Protein AF-A0A3D2XK86-F1 (afdb_monomer)

Foldseek 3Di:
DDVVVLVVLLVVLLVVLLVVVCPPPVDVDSVVCVVDPVSVVVSVVSSVVSSVVVVVVVVVVVVVVVVVD

Secondary structure (DSSP, 8-state):
--HHHHHHHHHHHHHHHHHHHHHSTT-S-HHHHHHSHHHHHHHHHHHHHHHHHHHHHHHHHHHHHHT--

Radius of gyration: 15.16 Å; Cα contacts (8 Å, |Δi|>4): 34; chains: 1; bounding box: 36×18×41 Å

Mean predicted aligned error: 7.24 Å

Solvent-accessible surface area (backbone atoms only — not comparable to full-atom values): 3868 Å² total; per-residue (Å²): 131,64,72,68,56,58,54,50,48,47,53,51,32,42,52,49,46,50,53,54,52,44,67,35,89,89,35,96,40,66,65,52,41,70,69,35,73,68,44,40,51,46,52,54,53,51,27,55,51,45,40,54,52,51,51,51,51,50,49,50,50,52,52,53,56,64,74,75,110

Sequence (69 aa):
MSNKYHVFVFITCFCLVLSIGALNSNTKSISELFSIKIYMIAVVIYTLLLVGVFYTFLWFYFLSKKNYD

Structure (mmCIF, N/CA/C/O backbone):
data_AF-A0A3D2XK86-F1
#
_entry.id   AF-A0A3D2XK86-F1
#
loop_
_atom_site.group_PDB
_atom_site.id
_atom_site.type_symbol
_atom_site.label_atom_id
_atom_site.label_alt_id
_atom_site.label_comp_id
_atom_site.label_asym_id
_atom_site.label_entity_id
_atom_site.label_seq_id
_atom_site.pdbx_PDB_ins_code
_atom_site.Cartn_x
_atom_site.Cartn_y
_atom_site.Cartn_z
_atom_site.occupancy
_atom_site.B_iso_or_equiv
_atom_site.auth_seq_id
_atom_site.auth_comp_id
_atom_site.auth_asym_id
_atom_site.auth_atom_id
_atom_site.pdbx_PDB_model_num
ATOM 1 N N . MET A 1 1 ? 2.297 7.577 -20.374 1.00 58.06 1 MET A N 1
ATOM 2 C CA . MET A 1 1 ? 1.983 6.156 -20.096 1.00 58.06 1 MET A CA 1
ATOM 3 C C . MET A 1 1 ? 0.492 5.947 -20.294 1.00 58.06 1 MET A C 1
ATOM 5 O O . MET A 1 1 ? -0.264 6.861 -20.008 1.00 58.06 1 MET A O 1
ATOM 9 N N . SER A 1 2 ? 0.059 4.805 -20.834 1.00 61.22 2 SER A N 1
ATOM 10 C CA . SER A 1 2 ? -1.375 4.526 -21.030 1.00 61.22 2 SER A CA 1
ATOM 11 C C . SER A 1 2 ? -2.118 4.498 -19.685 1.00 61.22 2 SER A C 1
ATOM 13 O O . SER A 1 2 ? -1.574 3.973 -18.714 1.00 61.22 2 SER A O 1
ATOM 15 N N . ASN A 1 3 ? -3.368 4.982 -19.634 1.00 67.75 3 ASN A N 1
ATOM 16 C CA . ASN A 1 3 ? -4.231 4.976 -18.435 1.00 67.75 3 ASN A CA 1
ATOM 17 C C . ASN A 1 3 ? -4.298 3.614 -17.721 1.00 67.75 3 ASN A C 1
ATOM 19 O O . ASN A 1 3 ? -4.480 3.555 -16.508 1.00 67.75 3 ASN A O 1
ATOM 23 N N . LYS A 1 4 ? -4.092 2.513 -18.452 1.00 72.06 4 LYS A N 1
ATOM 24 C CA . LYS A 1 4 ? -4.058 1.149 -17.904 1.00 72.06 4 LYS A CA 1
ATOM 25 C C . LYS A 1 4 ? -2.957 0.954 -16.851 1.00 72.06 4 LYS A C 1
ATOM 27 O O . LYS A 1 4 ? -3.180 0.264 -15.863 1.00 72.06 4 LYS A O 1
ATOM 32 N N . TYR A 1 5 ? -1.802 1.604 -17.018 1.00 75.75 5 TYR A N 1
ATOM 33 C CA . TYR A 1 5 ? -0.706 1.547 -16.044 1.00 75.75 5 TYR A CA 1
ATOM 34 C C . TYR A 1 5 ? -1.045 2.305 -14.761 1.00 75.75 5 TYR A C 1
ATOM 36 O O . TYR A 1 5 ? -0.690 1.852 -13.678 1.00 75.75 5 TYR A O 1
ATOM 44 N N . HIS A 1 6 ? -1.787 3.412 -14.868 1.00 79.00 6 HIS A N 1
ATOM 45 C CA . HIS A 1 6 ? -2.206 4.189 -13.703 1.00 79.00 6 HIS A CA 1
ATOM 46 C C . HIS A 1 6 ? -3.123 3.377 -12.787 1.00 79.00 6 HIS A C 1
ATOM 48 O O . HIS A 1 6 ? -2.899 3.327 -11.578 1.00 79.00 6 HIS A O 1
ATOM 54 N N . VAL A 1 7 ? -4.093 2.673 -13.375 1.00 81.69 7 VAL A N 1
ATOM 55 C CA . VAL A 1 7 ? -5.014 1.795 -12.640 1.00 81.69 7 VAL A CA 1
ATOM 56 C C . VAL A 1 7 ? -4.276 0.602 -12.031 1.00 81.69 7 VAL A C 1
ATOM 58 O O . VAL A 1 7 ? -4.507 0.267 -10.873 1.00 81.69 7 VAL A O 1
ATOM 61 N N . PHE A 1 8 ? -3.345 -0.008 -12.769 1.00 84.81 8 PHE A N 1
ATOM 62 C CA . PHE A 1 8 ? -2.575 -1.148 -12.270 1.00 84.81 8 PHE A CA 1
ATOM 63 C C . PHE A 1 8 ? -1.675 -0.783 -11.079 1.00 84.81 8 PHE A C 1
ATOM 65 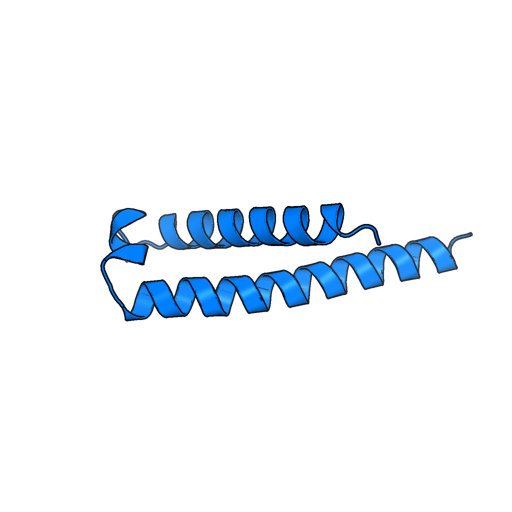O O . PHE A 1 8 ? -1.653 -1.505 -10.082 1.00 84.81 8 PHE A O 1
ATOM 72 N N . VAL A 1 9 ? -0.973 0.357 -11.148 1.00 84.81 9 VAL A N 1
ATOM 73 C CA . VAL A 1 9 ? -0.151 0.866 -10.036 1.00 84.81 9 VAL A CA 1
ATOM 74 C C . VAL A 1 9 ? -1.027 1.157 -8.822 1.00 84.81 9 VAL A C 1
ATOM 76 O O . VAL A 1 9 ? -0.678 0.760 -7.715 1.00 84.81 9 VAL A O 1
ATOM 79 N N . PHE A 1 10 ? -2.194 1.775 -9.025 1.00 85.75 10 PHE A N 1
ATOM 80 C CA . PHE A 1 10 ? -3.120 2.065 -7.934 1.00 85.75 10 PHE A CA 1
ATOM 81 C C . PHE A 1 10 ? -3.612 0.792 -7.233 1.00 85.75 10 PHE A C 1
ATOM 83 O O . PHE A 1 10 ? -3.517 0.696 -6.012 1.00 85.75 10 PHE A O 1
ATOM 90 N N . ILE A 1 11 ? -4.073 -0.207 -7.995 1.00 87.69 11 ILE A N 1
ATOM 91 C CA . ILE A 1 11 ? -4.535 -1.494 -7.450 1.00 87.69 11 ILE A CA 1
ATOM 92 C C . ILE A 1 11 ? -3.403 -2.199 -6.699 1.00 87.69 11 ILE A C 1
ATOM 94 O O . ILE A 1 11 ? -3.606 -2.673 -5.584 1.00 87.69 11 ILE A O 1
ATOM 98 N N . THR A 1 12 ? -2.200 -2.224 -7.277 1.00 88.31 12 THR A N 1
ATOM 99 C CA . THR A 1 12 ? -1.033 -2.857 -6.649 1.00 88.31 12 THR A CA 1
ATOM 100 C C . THR A 1 12 ? -0.691 -2.173 -5.330 1.00 88.31 12 THR A C 1
ATOM 102 O O . THR A 1 12 ? -0.556 -2.849 -4.313 1.00 88.31 12 THR A O 1
ATOM 105 N N . CYS A 1 13 ? -0.611 -0.839 -5.312 1.00 88.88 13 CYS A N 1
ATOM 106 C CA . CYS A 1 13 ? -0.332 -0.078 -4.098 1.00 88.88 13 CYS A CA 1
ATOM 107 C C . CYS A 1 13 ? -1.412 -0.273 -3.030 1.00 88.88 13 CYS A C 1
ATOM 109 O O . CYS A 1 13 ? -1.082 -0.456 -1.861 1.00 88.88 13 CYS A O 1
ATOM 111 N N . PHE A 1 14 ? -2.685 -0.286 -3.425 1.00 87.44 14 PHE A N 1
ATOM 112 C CA . PHE A 1 14 ? -3.801 -0.516 -2.513 1.00 87.44 14 PHE A CA 1
ATOM 113 C C . PHE A 1 14 ? -3.735 -1.910 -1.871 1.00 87.44 14 PHE A C 1
ATOM 115 O O . PHE A 1 14 ? -3.806 -2.030 -0.648 1.00 87.44 14 PHE A O 1
ATOM 122 N N . CYS A 1 15 ? -3.509 -2.962 -2.664 1.00 87.56 15 CYS A N 1
ATOM 123 C CA . CYS A 1 15 ? -3.312 -4.317 -2.142 1.00 87.56 15 CYS A CA 1
ATOM 124 C C . CYS A 1 15 ? -2.113 -4.405 -1.192 1.00 87.56 15 CYS A C 1
ATOM 126 O O . CYS A 1 15 ? -2.181 -5.090 -0.176 1.00 87.56 15 CYS A O 1
ATOM 128 N N . LEU A 1 16 ? -1.022 -3.702 -1.496 1.00 88.19 16 LEU A N 1
ATOM 129 C CA . LEU A 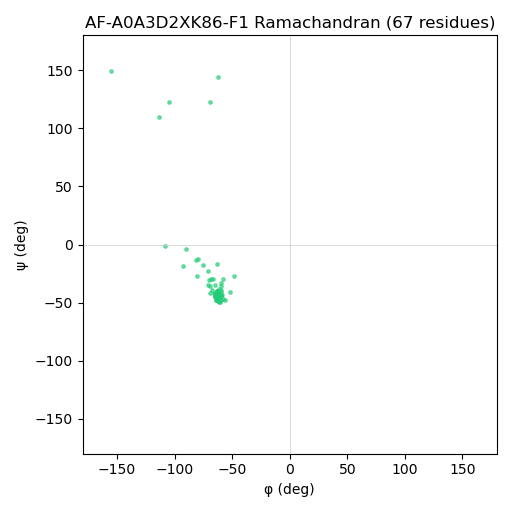1 16 ? 0.194 -3.723 -0.687 1.00 88.19 16 LEU A CA 1
ATOM 130 C C . LEU A 1 16 ? -0.019 -3.035 0.670 1.00 88.19 16 LEU A C 1
ATOM 132 O O . LEU A 1 16 ? 0.379 -3.578 1.698 1.00 88.19 16 LEU A O 1
ATOM 136 N N . VAL A 1 17 ? -0.721 -1.897 0.692 1.00 88.62 17 VAL A N 1
ATOM 137 C CA . VAL A 1 17 ? -1.124 -1.217 1.935 1.00 88.62 17 VAL A CA 1
ATOM 138 C C . VAL A 1 17 ? -2.043 -2.098 2.776 1.00 88.62 17 VAL A C 1
ATOM 140 O O . VAL A 1 17 ? -1.858 -2.168 3.989 1.00 88.62 17 VAL A O 1
ATOM 143 N N . LEU A 1 18 ? -2.989 -2.811 2.159 1.00 85.25 18 LEU A N 1
ATOM 144 C CA . LEU A 1 18 ? -3.850 -3.753 2.879 1.00 85.25 18 LEU A CA 1
ATOM 145 C C . LEU A 1 18 ? -3.064 -4.925 3.467 1.00 85.25 18 LEU A C 1
ATOM 147 O O . LEU A 1 18 ? -3.289 -5.272 4.622 1.00 85.25 18 LEU A O 1
ATOM 151 N N . SER A 1 19 ? -2.121 -5.500 2.721 1.00 86.12 19 SER A N 1
ATOM 152 C CA . SER A 1 19 ? -1.260 -6.582 3.213 1.00 86.12 19 SER A CA 1
ATOM 153 C C . SER A 1 19 ? -0.366 -6.128 4.368 1.00 86.12 19 SER A C 1
ATOM 155 O O . SER A 1 19 ? -0.257 -6.830 5.368 1.00 86.12 19 SER A O 1
ATOM 157 N N . ILE A 1 20 ? 0.235 -4.936 4.277 1.00 85.44 20 ILE A N 1
ATOM 158 C CA . ILE A 1 20 ? 1.029 -4.355 5.373 1.00 85.44 20 ILE A CA 1
ATOM 159 C C . ILE A 1 20 ? 0.138 -4.067 6.584 1.00 85.44 20 ILE A C 1
ATOM 161 O O . ILE A 1 20 ? 0.508 -4.387 7.711 1.00 85.44 20 ILE A O 1
ATOM 165 N N . GLY A 1 21 ? -1.049 -3.502 6.359 1.00 81.69 21 GLY A N 1
ATOM 166 C CA . GLY A 1 21 ? -2.037 -3.271 7.408 1.00 81.69 21 GLY A CA 1
ATOM 167 C C . GLY A 1 21 ? -2.460 -4.569 8.094 1.00 81.69 21 GLY A C 1
ATOM 168 O O . GLY A 1 21 ? -2.559 -4.602 9.310 1.00 81.69 21 GLY A O 1
ATOM 169 N N . ALA A 1 22 ? -2.650 -5.654 7.342 1.00 78.94 22 ALA A N 1
ATOM 170 C CA . ALA A 1 22 ? -3.008 -6.965 7.882 1.00 78.94 22 ALA A CA 1
ATOM 171 C C . ALA A 1 22 ? -1.881 -7.608 8.708 1.00 78.94 22 ALA A C 1
ATOM 173 O O . ALA A 1 22 ? -2.155 -8.377 9.623 1.00 78.94 22 ALA A O 1
ATOM 174 N N . LEU A 1 23 ? -0.622 -7.302 8.384 1.00 79.69 23 LEU A N 1
ATOM 175 C CA . LEU A 1 23 ? 0.557 -7.771 9.119 1.00 79.69 23 LEU A CA 1
ATOM 176 C C . LEU A 1 23 ? 0.832 -6.965 10.395 1.00 79.69 23 LEU A C 1
ATOM 178 O O . LEU A 1 23 ? 1.656 -7.375 11.214 1.00 79.69 23 LEU A O 1
ATOM 182 N N . ASN A 1 24 ? 0.175 -5.820 10.578 1.00 77.81 24 ASN A N 1
ATOM 183 C CA . ASN A 1 24 ? 0.328 -5.021 11.783 1.00 77.81 24 ASN A CA 1
ATOM 184 C C . ASN A 1 24 ? -0.296 -5.759 12.980 1.00 77.81 24 ASN A C 1
ATOM 186 O O . ASN A 1 24 ? -1.487 -6.064 12.982 1.00 77.81 24 ASN A O 1
ATOM 190 N N . SER A 1 25 ? 0.503 -6.009 14.020 1.00 63.28 25 SER A N 1
ATOM 191 C CA . SER A 1 25 ? 0.133 -6.818 15.194 1.00 63.28 25 SER A CA 1
ATOM 192 C C . SER A 1 25 ? -1.023 -6.245 16.021 1.00 63.28 25 SER A C 1
ATOM 194 O O . SE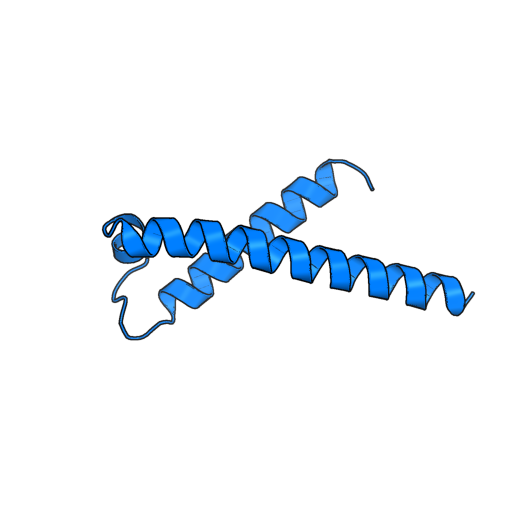R A 1 25 ? -1.633 -6.966 16.809 1.00 63.28 25 SER A O 1
ATOM 196 N N . ASN A 1 26 ? -1.344 -4.964 15.829 1.00 66.56 26 ASN A N 1
ATOM 197 C CA . ASN A 1 26 ? -2.486 -4.302 16.459 1.00 66.56 26 ASN A CA 1
ATOM 198 C C . ASN A 1 26 ? -3.826 -4.553 15.747 1.00 66.56 26 ASN A C 1
ATOM 200 O O . ASN A 1 26 ? -4.873 -4.253 16.313 1.00 66.56 26 ASN A O 1
ATOM 204 N N . THR A 1 27 ? -3.813 -5.089 14.529 1.00 64.50 27 THR A N 1
ATOM 205 C CA . THR A 1 27 ? -5.009 -5.376 13.725 1.00 64.50 27 THR A CA 1
ATOM 206 C C . THR A 1 27 ? -5.138 -6.883 13.565 1.00 64.50 27 THR A C 1
ATOM 208 O O . THR A 1 27 ? -4.343 -7.514 12.877 1.00 64.50 27 THR A O 1
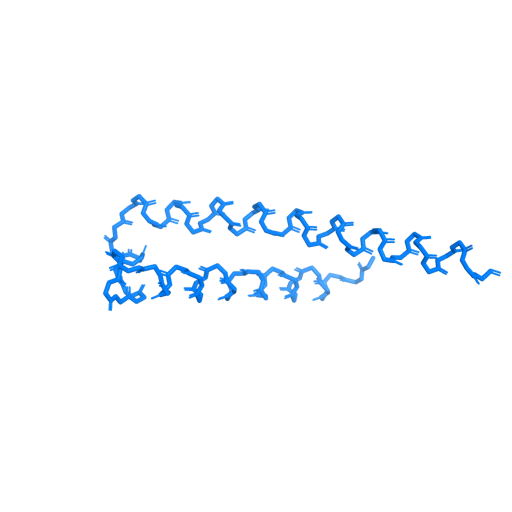ATOM 211 N N . LYS A 1 28 ? -6.142 -7.481 14.212 1.00 66.31 28 LYS A N 1
ATOM 212 C CA . LYS A 1 28 ? -6.365 -8.937 14.210 1.00 66.31 28 LYS A CA 1
ATOM 213 C C . LYS A 1 28 ? -6.945 -9.440 12.889 1.00 66.31 28 LYS A C 1
ATOM 215 O O . LYS A 1 28 ? -6.934 -10.640 12.632 1.00 66.31 28 LYS A O 1
ATOM 220 N N . SER A 1 29 ? -7.496 -8.540 12.074 1.00 69.88 29 SER A N 1
ATOM 221 C CA . SER A 1 29 ? -8.193 -8.864 10.831 1.00 69.88 29 SER A CA 1
ATOM 222 C C . SER A 1 29 ? -8.167 -7.694 9.846 1.00 69.88 29 SER A C 1
ATOM 224 O O . SER A 1 29 ? -8.253 -6.531 10.241 1.00 69.88 29 SER A O 1
ATOM 226 N N . ILE A 1 30 ? -8.173 -8.002 8.543 1.00 71.88 30 ILE A N 1
ATOM 227 C CA . ILE A 1 30 ? -8.380 -7.011 7.473 1.00 71.88 30 ILE A CA 1
ATOM 228 C C . ILE A 1 30 ? -9.720 -6.278 7.651 1.00 71.88 30 ILE A C 1
ATOM 230 O O . ILE A 1 30 ? -9.835 -5.103 7.313 1.00 71.88 30 ILE A O 1
ATOM 234 N N . SER A 1 31 ? -10.731 -6.928 8.234 1.00 71.88 31 SER A N 1
ATOM 235 C CA . SER A 1 31 ? -12.025 -6.291 8.504 1.00 71.88 31 SER A CA 1
ATOM 236 C C . SER A 1 31 ? -11.934 -5.176 9.549 1.00 71.88 31 SER A C 1
ATOM 238 O O . SER A 1 31 ? -12.690 -4.214 9.463 1.00 71.88 31 SER A O 1
ATOM 240 N N . GLU A 1 32 ? -11.004 -5.251 10.509 1.00 74.25 32 GLU A N 1
ATOM 241 C CA . GLU A 1 32 ? -10.821 -4.197 11.520 1.00 74.25 32 GLU A CA 1
ATOM 242 C C . GLU A 1 32 ? -10.234 -2.917 10.916 1.00 74.25 32 GLU A C 1
ATOM 244 O O . GLU A 1 32 ? -10.603 -1.821 11.345 1.00 74.25 32 GLU A O 1
ATOM 249 N N . LEU A 1 33 ? -9.412 -3.037 9.863 1.00 71.94 33 LEU A N 1
ATOM 250 C CA . LEU A 1 33 ? -8.905 -1.884 9.104 1.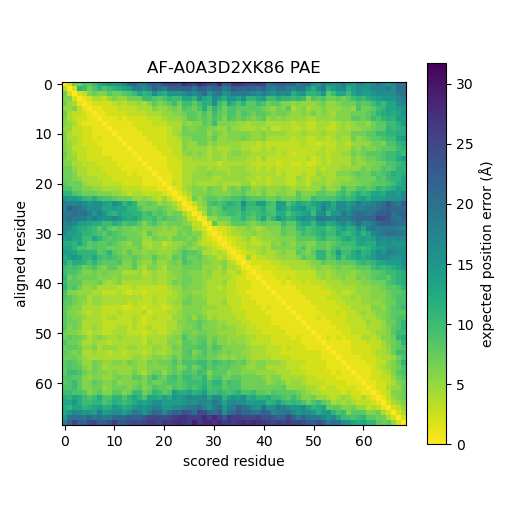00 71.94 33 LEU A CA 1
ATOM 251 C C . LEU A 1 33 ? -10.043 -1.060 8.489 1.00 71.94 33 LEU A C 1
ATOM 253 O O . LEU A 1 33 ? -9.941 0.162 8.406 1.00 71.94 33 LEU A O 1
ATOM 257 N N . PHE A 1 34 ? -11.137 -1.714 8.091 1.00 75.81 34 PHE A N 1
ATOM 258 C CA . PHE A 1 34 ? -12.326 -1.049 7.554 1.00 75.81 34 PHE A CA 1
ATOM 259 C C . PHE A 1 34 ? -13.384 -0.739 8.620 1.00 75.81 34 PHE A C 1
ATOM 261 O O . PHE A 1 34 ? -14.243 0.110 8.394 1.00 75.81 34 PHE A O 1
ATOM 268 N N . SER A 1 35 ? -13.329 -1.389 9.784 1.00 78.19 35 SER A N 1
ATOM 269 C CA . SER A 1 35 ? -14.296 -1.180 10.866 1.00 78.19 35 SER A CA 1
ATOM 270 C C . SER A 1 35 ? -13.996 0.067 11.700 1.00 78.19 35 SER A C 1
ATOM 272 O O . SER A 1 35 ? -14.908 0.652 12.283 1.00 78.19 35 SER A O 1
ATOM 274 N N . ILE A 1 36 ? -12.730 0.487 11.773 1.00 81.88 36 ILE A N 1
ATOM 275 C CA . ILE A 1 36 ? -12.306 1.651 12.555 1.00 81.88 36 ILE A CA 1
ATOM 276 C C . ILE A 1 36 ? -12.008 2.811 11.608 1.00 81.88 36 ILE A C 1
ATOM 278 O O . ILE A 1 36 ? -11.132 2.737 10.747 1.00 81.88 36 ILE A O 1
ATOM 282 N N . LYS A 1 37 ? -12.708 3.933 11.816 1.00 79.94 37 LYS A N 1
ATOM 283 C CA . LYS A 1 37 ? -12.605 5.145 10.982 1.00 79.94 37 LYS A CA 1
ATOM 284 C C . LYS A 1 37 ? -11.163 5.630 10.791 1.00 79.94 37 LYS A C 1
ATOM 286 O O . LYS A 1 37 ? -10.793 6.029 9.692 1.00 79.94 37 LYS A O 1
ATOM 291 N N . ILE A 1 38 ? -10.355 5.577 11.851 1.00 82.44 38 ILE A N 1
ATOM 292 C CA . ILE A 1 38 ? -8.946 5.999 11.834 1.00 82.44 38 ILE A CA 1
ATOM 293 C C . ILE A 1 38 ? -8.117 5.116 10.897 1.00 82.44 38 ILE A C 1
ATOM 295 O O . ILE A 1 38 ? -7.345 5.640 10.098 1.00 82.44 38 ILE A O 1
ATOM 299 N N . TYR A 1 39 ? -8.298 3.795 10.946 1.00 82.69 39 TYR A N 1
ATOM 300 C CA . TYR A 1 39 ? -7.567 2.876 10.076 1.00 82.69 39 TYR A CA 1
ATOM 301 C C . TYR A 1 39 ? -8.004 2.995 8.620 1.00 82.69 39 TYR A C 1
ATOM 303 O O . TYR A 1 39 ? -7.155 2.974 7.734 1.00 82.69 39 TYR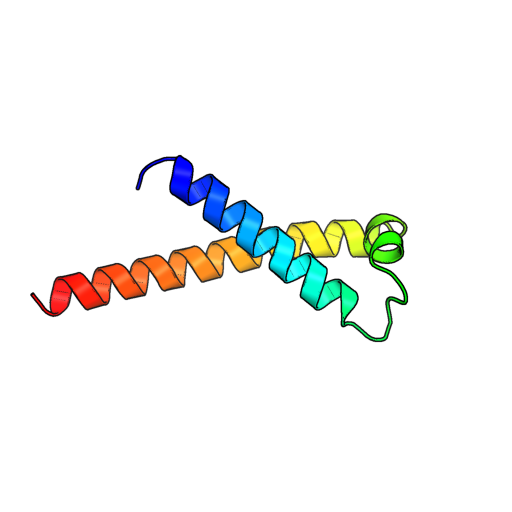 A O 1
ATOM 311 N N . MET A 1 40 ? -9.289 3.238 8.364 1.00 81.19 40 MET A N 1
ATOM 312 C CA . MET A 1 40 ? -9.774 3.473 7.005 1.00 81.19 40 MET A CA 1
ATOM 313 C C . MET A 1 40 ? -9.139 4.733 6.393 1.00 81.19 40 MET A C 1
ATOM 315 O O . MET A 1 40 ? -8.666 4.706 5.257 1.00 81.19 40 MET A O 1
ATOM 319 N N . ILE A 1 41 ? -9.053 5.823 7.165 1.00 85.12 41 ILE A N 1
ATOM 320 C CA . ILE A 1 41 ? -8.358 7.051 6.748 1.00 85.12 41 ILE A CA 1
ATOM 321 C C . ILE A 1 41 ? -6.863 6.778 6.535 1.00 85.12 41 ILE A C 1
ATOM 323 O O . ILE A 1 41 ? -6.298 7.217 5.534 1.00 85.12 41 ILE A O 1
ATOM 327 N N . ALA A 1 42 ? -6.232 6.015 7.431 1.00 86.00 42 ALA A N 1
ATOM 328 C CA . ALA A 1 42 ? -4.829 5.637 7.300 1.00 86.00 42 ALA A CA 1
ATOM 329 C C . ALA A 1 42 ? -4.571 4.854 6.003 1.00 86.00 42 ALA A C 1
ATOM 331 O O . ALA A 1 42 ? -3.640 5.185 5.277 1.00 86.00 42 ALA A O 1
ATOM 332 N N . VAL A 1 43 ? -5.421 3.883 5.652 1.00 85.81 43 VAL A N 1
ATOM 333 C CA . VAL A 1 43 ? -5.313 3.116 4.397 1.00 85.81 43 VAL A CA 1
ATOM 334 C C . VAL A 1 43 ? -5.376 4.039 3.178 1.00 85.81 43 VAL A C 1
ATOM 336 O O . VAL A 1 43 ? -4.561 3.896 2.267 1.00 85.81 43 VAL A O 1
ATOM 339 N N . VAL A 1 44 ? -6.284 5.019 3.160 1.00 86.81 44 VAL A N 1
ATOM 340 C CA . VAL A 1 44 ? -6.394 5.983 2.050 1.00 86.81 44 VAL A CA 1
ATOM 341 C C . VAL A 1 44 ? -5.133 6.844 1.933 1.00 86.81 44 VAL A C 1
ATOM 343 O O . VAL A 1 44 ? -4.570 6.966 0.843 1.00 86.81 44 VAL A O 1
ATOM 346 N N . ILE A 1 45 ? -4.655 7.398 3.051 1.00 89.81 45 ILE A N 1
ATOM 347 C CA . ILE A 1 45 ? -3.456 8.250 3.085 1.00 89.81 45 ILE A CA 1
ATOM 348 C C . ILE A 1 45 ? -2.215 7.459 2.662 1.00 89.81 45 ILE A C 1
ATOM 350 O O . ILE A 1 45 ? -1.460 7.910 1.799 1.00 89.81 45 ILE A O 1
ATOM 354 N N . TYR A 1 46 ? -2.019 6.262 3.218 1.00 87.50 46 TYR A N 1
ATOM 355 C CA . TYR A 1 46 ? -0.885 5.407 2.874 1.00 87.50 46 TYR A CA 1
ATOM 356 C C . TYR A 1 46 ? -0.940 4.937 1.422 1.00 87.50 46 TYR A C 1
ATOM 358 O O . TYR A 1 46 ? 0.104 4.874 0.781 1.00 87.50 46 TYR A O 1
ATOM 366 N N . THR A 1 47 ? -2.126 4.677 0.866 1.00 89.88 47 THR A N 1
ATOM 367 C CA . THR A 1 47 ? -2.265 4.323 -0.556 1.00 89.88 47 THR A CA 1
ATOM 368 C C . THR A 1 47 ? -1.823 5.478 -1.452 1.00 89.88 47 THR A C 1
ATOM 370 O O . THR A 1 47 ? -1.023 5.266 -2.361 1.00 89.88 47 THR A O 1
ATOM 373 N N . LEU A 1 48 ? -2.278 6.706 -1.181 1.00 88.50 48 LEU A N 1
ATOM 374 C CA . LEU A 1 48 ? -1.875 7.902 -1.936 1.00 88.50 48 LEU A CA 1
ATOM 375 C C . LEU A 1 48 ? -0.362 8.151 -1.863 1.00 88.50 48 LEU A C 1
ATOM 377 O O . LEU A 1 48 ? 0.273 8.405 -2.888 1.00 88.50 48 LEU A O 1
ATOM 381 N N . LEU A 1 49 ? 0.221 8.027 -0.668 1.00 90.19 49 LEU A N 1
ATOM 382 C CA . LEU A 1 49 ? 1.667 8.136 -0.457 1.00 90.19 49 LEU A CA 1
ATOM 383 C C . LEU A 1 49 ? 2.436 7.074 -1.241 1.00 90.19 49 LEU A C 1
ATOM 385 O O . LEU A 1 49 ? 3.378 7.402 -1.963 1.00 90.19 49 LEU A O 1
ATOM 389 N N . LEU A 1 50 ? 2.022 5.809 -1.133 1.00 89.81 50 LEU A N 1
ATOM 390 C CA . LEU A 1 50 ? 2.705 4.699 -1.788 1.00 89.81 50 LEU A CA 1
ATOM 391 C C . LEU A 1 50 ? 2.652 4.841 -3.310 1.00 89.81 50 LEU A C 1
ATOM 393 O O . LEU A 1 50 ? 3.662 4.620 -3.969 1.00 89.81 50 LEU A O 1
ATOM 397 N N . VAL A 1 51 ? 1.515 5.277 -3.861 1.00 89.38 51 VAL A N 1
ATOM 398 C CA . VAL A 1 51 ? 1.377 5.583 -5.291 1.00 89.38 51 VAL A CA 1
ATOM 399 C C . VAL A 1 51 ? 2.382 6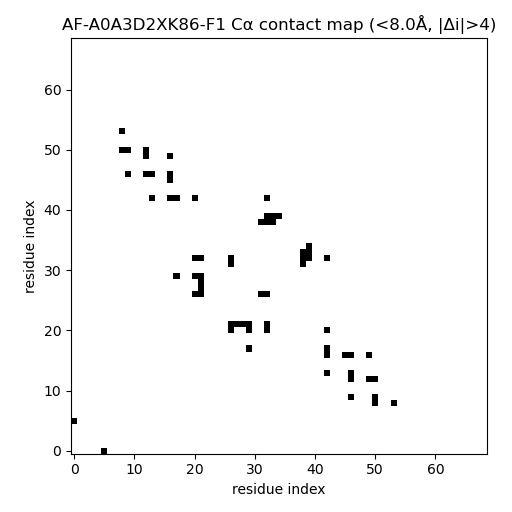.656 -5.712 1.00 89.38 51 VAL A C 1
ATOM 401 O O . VAL A 1 51 ? 3.081 6.466 -6.705 1.00 89.38 51 VAL A O 1
ATOM 404 N N . GLY A 1 52 ? 2.519 7.749 -4.953 1.00 87.69 52 GLY A N 1
ATOM 405 C CA . GLY A 1 52 ? 3.497 8.805 -5.245 1.00 87.69 52 GLY A CA 1
ATOM 406 C C . GLY A 1 52 ? 4.946 8.303 -5.250 1.00 87.69 52 GLY A C 1
ATOM 407 O O . GLY A 1 52 ? 5.714 8.603 -6.171 1.00 87.69 52 GLY A O 1
ATOM 408 N N . VAL A 1 53 ? 5.308 7.474 -4.267 1.00 89.00 53 VAL A N 1
ATOM 409 C CA . VAL A 1 53 ? 6.632 6.834 -4.203 1.00 89.00 53 VAL A CA 1
ATOM 410 C C . VAL A 1 53 ? 6.845 5.907 -5.400 1.00 89.00 53 VAL A C 1
ATOM 412 O O . VAL A 1 53 ? 7.885 5.979 -6.050 1.00 89.00 53 VAL A O 1
ATOM 415 N N . PHE A 1 54 ? 5.854 5.085 -5.750 1.00 87.75 54 PHE A N 1
ATOM 416 C CA . PHE A 1 54 ? 5.939 4.153 -6.876 1.00 87.75 54 PHE A CA 1
ATOM 417 C C . PHE A 1 54 ? 6.097 4.879 -8.217 1.00 87.75 54 PHE A C 1
ATOM 419 O O . PHE A 1 54 ? 6.897 4.467 -9.055 1.00 87.75 54 PHE A O 1
ATOM 426 N N . TYR A 1 55 ? 5.387 5.996 -8.407 1.00 84.94 55 TYR A N 1
ATOM 427 C CA . TYR A 1 55 ? 5.558 6.864 -9.575 1.00 84.94 55 TYR A CA 1
ATOM 428 C C . TYR A 1 55 ? 6.950 7.469 -9.648 1.00 84.94 55 TYR A C 1
ATOM 430 O O . TYR A 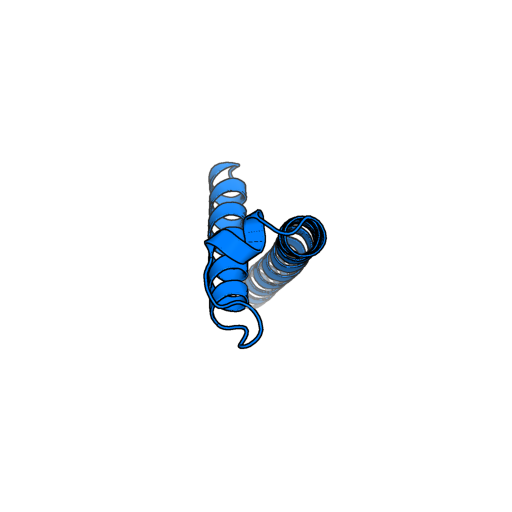1 55 ? 7.541 7.500 -10.724 1.00 84.94 55 TYR A O 1
ATOM 438 N N . THR A 1 56 ? 7.485 7.914 -8.513 1.00 86.69 56 THR A N 1
ATOM 439 C CA . THR A 1 56 ? 8.854 8.434 -8.435 1.00 86.69 56 THR A CA 1
ATOM 440 C C . THR A 1 56 ? 9.864 7.348 -8.799 1.00 86.69 56 THR A C 1
ATOM 442 O O . THR A 1 56 ? 10.779 7.592 -9.581 1.00 86.69 56 THR A O 1
ATOM 445 N N . PHE A 1 57 ? 9.664 6.125 -8.305 1.00 85.12 57 PHE A N 1
ATOM 446 C CA . PHE A 1 57 ? 10.523 4.981 -8.603 1.00 85.12 57 PHE A CA 1
ATOM 447 C C . PHE A 1 57 ? 10.473 4.594 -10.085 1.00 85.12 57 PHE A C 1
ATOM 449 O O . PHE A 1 57 ? 11.512 4.403 -10.714 1.00 85.12 57 PHE A O 1
ATOM 456 N N . LEU A 1 58 ? 9.269 4.542 -10.667 1.00 84.12 58 LEU A N 1
ATOM 457 C CA . LEU A 1 58 ? 9.074 4.330 -12.101 1.00 84.12 58 LEU A CA 1
ATOM 458 C C . LEU A 1 58 ? 9.761 5.432 -12.906 1.00 84.12 58 LEU A C 1
ATOM 460 O O . LEU A 1 58 ? 10.503 5.128 -13.834 1.00 84.12 58 LEU A O 1
ATOM 464 N N . TRP A 1 59 ? 9.565 6.698 -12.539 1.00 84.31 59 TRP A N 1
ATOM 465 C CA . TRP A 1 59 ? 10.214 7.827 -13.201 1.00 84.31 59 TRP A CA 1
ATOM 466 C C . TRP A 1 59 ? 11.734 7.682 -13.189 1.00 84.31 59 TRP A C 1
ATOM 468 O O . TRP A 1 59 ? 12.368 7.804 -14.234 1.00 84.31 59 TRP A O 1
ATOM 478 N N . PHE A 1 60 ? 12.312 7.363 -12.031 1.00 86.00 60 PHE A N 1
ATOM 479 C CA . PHE A 1 60 ? 13.749 7.162 -11.887 1.00 86.00 60 PHE A CA 1
ATOM 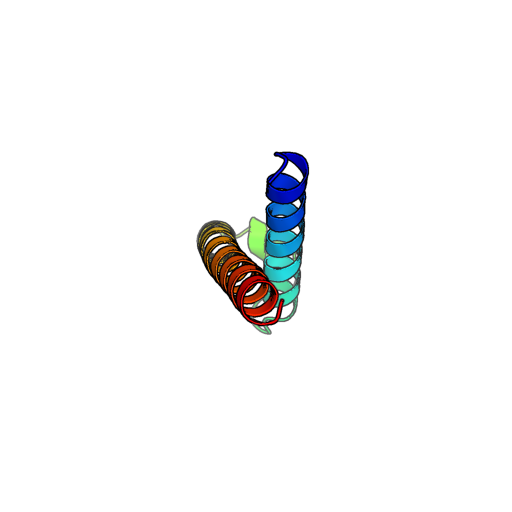480 C C . PHE A 1 60 ? 14.246 5.978 -12.722 1.00 86.00 60 PHE A C 1
ATOM 482 O O . PHE A 1 60 ? 15.280 6.080 -13.374 1.00 86.00 60 PHE A O 1
ATOM 489 N N . TYR A 1 61 ? 13.484 4.882 -12.768 1.00 84.00 61 TYR A N 1
ATOM 490 C CA . TYR A 1 61 ? 13.786 3.721 -13.603 1.00 84.00 61 TYR A CA 1
ATOM 491 C C . TYR A 1 61 ? 13.795 4.074 -15.097 1.00 84.00 61 TYR A C 1
ATOM 493 O O . TYR A 1 61 ? 14.729 3.715 -15.810 1.00 84.00 61 TYR A O 1
ATOM 501 N N . PHE A 1 62 ? 12.798 4.824 -15.578 1.00 83.19 62 PHE A N 1
ATOM 502 C CA . PHE A 1 62 ? 12.759 5.285 -16.969 1.00 83.19 62 PHE A CA 1
ATOM 503 C C . PHE A 1 62 ? 13.860 6.298 -17.279 1.00 83.19 62 PHE A C 1
ATOM 505 O O . PHE A 1 62 ? 14.446 6.235 -18.356 1.00 83.19 62 PHE A O 1
ATOM 512 N N . LEU A 1 63 ? 14.163 7.204 -16.349 1.00 82.88 63 LEU A N 1
ATOM 513 C CA . LEU A 1 63 ? 15.238 8.181 -16.499 1.00 82.88 63 LEU A CA 1
ATOM 514 C C . LEU A 1 63 ? 16.607 7.495 -16.557 1.00 82.88 63 LEU A C 1
ATOM 516 O O . LEU A 1 63 ? 17.413 7.811 -17.426 1.00 82.88 63 LEU A O 1
ATOM 520 N N . SER A 1 64 ? 16.845 6.524 -15.674 1.00 81.31 64 SER A N 1
ATOM 521 C CA . SER A 1 64 ? 18.056 5.706 -15.672 1.00 81.31 64 SER A CA 1
ATOM 522 C C . SER A 1 64 ? 18.170 4.909 -16.966 1.00 81.31 64 SER A C 1
ATOM 524 O O . SER A 1 64 ? 19.199 4.984 -17.624 1.00 81.31 64 SER A O 1
ATOM 526 N N . LYS A 1 65 ? 17.101 4.230 -17.394 1.00 71.44 65 LYS A N 1
ATOM 527 C CA . LYS A 1 65 ? 17.107 3.463 -18.643 1.00 71.44 65 LYS A CA 1
ATOM 528 C C . LYS A 1 65 ? 17.367 4.338 -19.873 1.00 71.44 65 LYS A C 1
ATOM 530 O O . LYS A 1 65 ? 18.108 3.927 -20.748 1.00 71.44 65 LYS A O 1
ATOM 535 N N . LYS A 1 66 ? 16.814 5.553 -19.912 1.00 68.00 66 LYS A N 1
ATOM 536 C CA . LYS A 1 66 ? 17.016 6.508 -21.013 1.00 68.00 66 LYS A CA 1
ATOM 537 C C . LYS A 1 66 ? 18.428 7.112 -21.055 1.00 68.00 66 LYS A C 1
ATOM 539 O O . LYS A 1 66 ? 18.832 7.582 -22.104 1.00 68.00 66 LYS A O 1
ATOM 544 N N . ASN A 1 67 ? 19.151 7.129 -19.935 1.00 59.34 67 ASN A N 1
ATOM 545 C CA . ASN A 1 67 ? 20.531 7.627 -19.863 1.00 59.34 67 ASN A CA 1
ATOM 546 C C . ASN A 1 67 ? 21.594 6.539 -20.124 1.00 59.34 67 ASN A C 1
ATOM 548 O O . ASN A 1 67 ? 22.780 6.856 -20.100 1.00 59.34 67 ASN A O 1
ATOM 552 N N . TYR A 1 68 ? 21.191 5.278 -20.312 1.00 52.16 68 TYR A N 1
ATOM 553 C CA . TYR A 1 68 ? 22.085 4.148 -20.609 1.00 52.16 68 TYR A CA 1
ATOM 554 C C . TYR A 1 68 ? 21.973 3.635 -22.062 1.00 52.16 68 TYR A C 1
ATOM 556 O O . TYR A 1 68 ? 22.709 2.714 -22.412 1.00 52.16 68 TYR A O 1
ATOM 564 N N . ASP A 1 69 ? 21.095 4.230 -22.880 1.00 46.47 69 ASP A N 1
ATOM 565 C CA . ASP A 1 69 ? 21.069 4.128 -24.353 1.00 46.47 69 ASP A CA 1
ATOM 566 C C . ASP A 1 69 ? 21.696 5.396 -24.962 1.00 46.47 69 ASP A C 1
ATOM 568 O O . ASP A 1 69 ? 22.385 5.283 -26.001 1.00 46.47 69 ASP A O 1
#

pLDDT: mean 79.69, std 9.83, range [46.47, 90.19]